Protein AF-A0A7S1K906-F1 (afdb_monomer)

Nearest PDB structures (foldseek):
  8roz-assembly1_C  TM=7.924E-01  e=3.271E-05  Homo sapiens
  8hfo-assembly1_A  TM=4.153E-01  e=8.050E+00  Mycolicibacterium smegmatis MC2 155

Radius of gyration: 13.47 Å; Cα contacts (8 Å, |Δi|>4): 154; chains: 1; bounding box: 33×33×30 Å

Structure (mmCIF, N/CA/C/O backbone):
data_AF-A0A7S1K906-F1
#
_entry.id   AF-A0A7S1K906-F1
#
loop_
_atom_site.group_PDB
_atom_site.id
_atom_site.type_symbol
_atom_site.label_atom_id
_atom_site.label_alt_id
_atom_site.label_comp_id
_atom_site.label_asym_id
_atom_site.label_entity_id
_atom_site.label_seq_id
_atom_site.pdbx_PDB_ins_code
_atom_site.Cartn_x
_atom_site.Cartn_y
_atom_site.Cartn_z
_atom_site.occupancy
_atom_site.B_iso_or_equiv
_atom_site.auth_seq_id
_atom_site.auth_comp_id
_atom_site.auth_asym_id
_atom_site.auth_atom_id
_atom_site.pdbx_PDB_model_num
ATOM 1 N N . THR A 1 1 ? 17.612 -0.551 9.482 1.00 47.38 1 THR A N 1
ATOM 2 C CA . THR A 1 1 ? 17.749 -0.021 8.111 1.00 47.38 1 THR A CA 1
ATOM 3 C C . THR A 1 1 ? 16.970 1.270 8.043 1.00 47.38 1 THR A C 1
ATOM 5 O O . THR A 1 1 ? 15.861 1.312 8.554 1.00 47.38 1 THR A O 1
ATOM 8 N N . ASP A 1 2 ? 17.588 2.355 7.589 1.00 47.97 2 ASP A N 1
ATOM 9 C CA . ASP A 1 2 ? 17.037 3.704 7.738 1.00 47.97 2 ASP A CA 1
ATOM 10 C C . ASP A 1 2 ? 16.133 4.056 6.546 1.00 47.97 2 ASP A C 1
ATOM 12 O O . ASP A 1 2 ? 16.608 4.355 5.455 1.00 47.97 2 ASP A O 1
ATOM 16 N N . HIS A 1 3 ? 14.819 3.964 6.746 1.00 58.03 3 HIS A N 1
ATOM 17 C CA . HIS A 1 3 ? 13.791 4.125 5.709 1.00 58.03 3 HIS A CA 1
ATOM 18 C C . HIS A 1 3 ? 13.361 5.592 5.533 1.00 58.03 3 HIS A C 1
ATOM 20 O O . HIS A 1 3 ? 12.167 5.897 5.500 1.00 58.03 3 HIS A O 1
ATOM 26 N N . ARG A 1 4 ? 14.325 6.521 5.467 1.00 56.59 4 ARG A N 1
ATOM 27 C CA . ARG A 1 4 ? 14.070 7.980 5.473 1.00 56.59 4 ARG A CA 1
ATOM 28 C C . ARG A 1 4 ? 13.136 8.451 4.358 1.00 56.59 4 ARG A C 1
ATOM 30 O O . ARG A 1 4 ? 12.458 9.455 4.544 1.00 56.59 4 ARG A O 1
ATOM 37 N N . GLU A 1 5 ? 13.105 7.737 3.240 1.00 60.72 5 GLU A N 1
ATOM 38 C CA . GLU A 1 5 ? 12.384 8.123 2.021 1.00 60.72 5 GLU A CA 1
ATOM 39 C C . GLU A 1 5 ? 10.903 7.715 2.024 1.0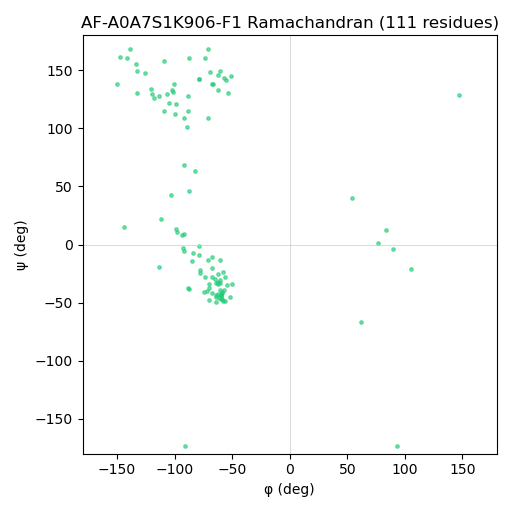0 60.72 5 GLU A C 1
ATOM 41 O O . GLU A 1 5 ? 10.110 8.247 1.256 1.00 60.72 5 GLU A O 1
ATOM 46 N N . LEU A 1 6 ? 10.497 6.831 2.941 1.00 64.44 6 LEU A N 1
ATOM 47 C CA . LEU A 1 6 ? 9.093 6.466 3.152 1.00 64.44 6 LEU A CA 1
ATOM 48 C C . LEU A 1 6 ? 8.446 7.215 4.331 1.00 64.44 6 LEU A C 1
ATOM 50 O O . LEU A 1 6 ? 7.378 6.835 4.812 1.00 64.44 6 LEU A O 1
ATOM 54 N N . LYS A 1 7 ? 9.094 8.275 4.831 1.00 65.88 7 LYS A N 1
ATOM 55 C CA . LYS A 1 7 ? 8.547 9.122 5.900 1.00 65.88 7 LYS A CA 1
ATOM 56 C C . LYS A 1 7 ? 7.189 9.706 5.497 1.00 65.88 7 LYS A C 1
ATOM 58 O O . LYS A 1 7 ? 6.989 10.082 4.348 1.00 65.88 7 LYS A O 1
ATOM 63 N N . GLY A 1 8 ? 6.291 9.809 6.475 1.00 71.69 8 GLY A N 1
ATOM 64 C CA . GLY A 1 8 ? 4.964 10.412 6.318 1.00 71.69 8 GLY A CA 1
ATOM 65 C C . GLY A 1 8 ? 3.816 9.406 6.272 1.00 71.69 8 GLY A C 1
ATOM 66 O O . GLY A 1 8 ? 2.699 9.784 6.598 1.00 71.69 8 GLY A O 1
ATOM 67 N N . TRP A 1 9 ? 4.076 8.133 5.948 1.00 83.12 9 TRP A N 1
ATOM 68 C CA . TRP A 1 9 ? 3.045 7.091 5.988 1.00 83.12 9 TRP A CA 1
ATOM 69 C C . TRP A 1 9 ? 3.191 6.220 7.245 1.00 83.12 9 TRP A C 1
ATOM 71 O O . TRP A 1 9 ? 4.310 5.801 7.569 1.00 83.12 9 TRP A O 1
ATOM 81 N N . PRO A 1 10 ? 2.094 5.944 7.974 1.00 88.19 10 PRO A N 1
ATOM 82 C CA . PRO A 1 10 ? 2.113 5.043 9.121 1.00 88.19 10 PRO A CA 1
ATOM 83 C C . PRO A 1 10 ? 2.507 3.618 8.712 1.00 88.19 10 PRO A C 1
ATOM 85 O O . PRO A 1 10 ? 2.176 3.138 7.629 1.00 88.19 10 PRO A O 1
ATOM 88 N N . ARG A 1 11 ? 3.220 2.927 9.605 1.00 87.81 11 ARG A N 1
ATOM 89 C CA . ARG A 1 11 ? 3.625 1.528 9.423 1.00 87.81 11 ARG A CA 1
ATOM 90 C C . ARG A 1 11 ? 2.711 0.602 10.208 1.00 87.81 11 ARG A C 1
ATOM 92 O O . ARG A 1 11 ? 2.407 0.890 11.365 1.00 87.81 11 ARG A O 1
ATOM 99 N N . ILE A 1 12 ? 2.341 -0.517 9.601 1.00 91.56 12 ILE A N 1
ATOM 100 C CA . ILE A 1 12 ? 1.660 -1.624 10.272 1.00 91.56 12 ILE A CA 1
ATOM 101 C C . ILE A 1 12 ? 2.606 -2.815 10.404 1.00 91.56 12 ILE A C 1
ATOM 103 O O . ILE A 1 12 ? 3.601 -2.923 9.693 1.00 91.56 12 ILE A O 1
ATOM 107 N N . SER A 1 13 ? 2.320 -3.702 11.351 1.00 92.06 13 SER A N 1
ATOM 108 C CA . SER A 1 13 ? 3.083 -4.943 11.500 1.00 92.06 13 SER A CA 1
ATOM 109 C C . SER A 1 13 ? 2.500 -6.058 10.620 1.00 92.06 13 SER A C 1
ATOM 111 O O . SER A 1 13 ? 1.311 -6.008 10.291 1.00 92.06 13 SER A O 1
ATOM 113 N N . PRO A 1 14 ?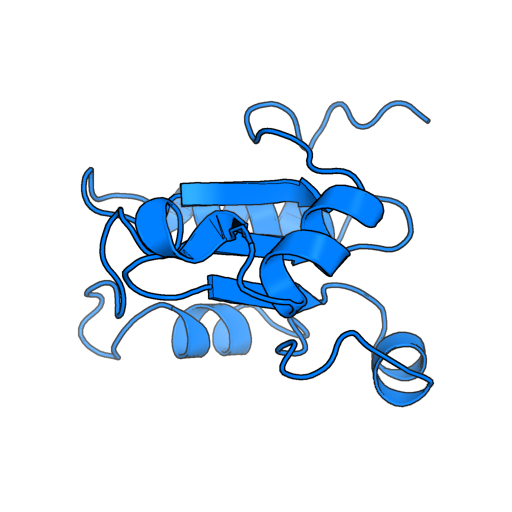 3.266 -7.124 10.321 1.00 92.06 14 PRO A N 1
ATOM 114 C CA . PRO A 1 14 ? 2.713 -8.330 9.704 1.00 92.06 14 PRO A CA 1
ATOM 115 C C . PRO A 1 14 ? 1.537 -8.928 10.482 1.00 92.06 14 PRO A C 1
ATOM 117 O O . PRO A 1 14 ? 0.586 -9.412 9.877 1.00 92.06 14 PRO A O 1
ATOM 120 N N . GLN A 1 15 ? 1.567 -8.841 11.818 1.00 95.00 15 GLN A N 1
ATOM 121 C CA . GLN A 1 15 ? 0.456 -9.278 12.663 1.00 95.00 15 GLN A CA 1
ATOM 122 C C . GLN A 1 15 ? -0.802 -8.440 12.407 1.00 95.00 15 GLN A C 1
ATOM 124 O O . GLN A 1 15 ? -1.875 -8.993 12.206 1.00 95.00 15 GLN A O 1
ATOM 129 N N . THR A 1 16 ? -0.657 -7.116 12.329 1.00 95.00 16 THR A N 1
ATOM 130 C CA . THR A 1 16 ? -1.763 -6.208 11.996 1.00 95.00 16 THR A CA 1
ATOM 131 C C . THR A 1 16 ? -2.354 -6.532 10.626 1.00 95.00 16 THR A C 1
ATOM 133 O O . THR A 1 16 ? -3.571 -6.582 10.491 1.00 95.00 16 THR A O 1
ATOM 136 N N . MET A 1 17 ? -1.517 -6.800 9.617 1.00 94.62 17 MET A N 1
ATOM 137 C CA . MET A 1 17 ? -2.009 -7.206 8.297 1.00 94.62 17 MET A CA 1
ATOM 138 C C . MET A 1 17 ? -2.774 -8.533 8.366 1.00 94.62 17 MET A C 1
ATOM 140 O O . MET A 1 17 ? -3.839 -8.654 7.771 1.00 94.62 17 MET A O 1
ATOM 144 N N . LEU A 1 18 ? -2.277 -9.517 9.120 1.00 94.81 18 LEU A N 1
ATOM 145 C CA . LEU A 1 18 ? -2.973 -10.789 9.313 1.00 94.81 18 LEU A CA 1
ATOM 146 C C . LEU A 1 18 ? -4.352 -10.602 9.965 1.00 94.81 18 LEU A C 1
ATOM 148 O O . LEU A 1 18 ? -5.308 -11.273 9.584 1.00 94.81 18 LEU A O 1
ATOM 152 N N . ASP A 1 19 ? -4.460 -9.697 10.929 1.00 95.38 19 ASP A N 1
ATOM 153 C CA . ASP A 1 19 ? -5.720 -9.390 11.605 1.00 95.38 19 ASP A CA 1
ATOM 154 C C . ASP A 1 19 ? -6.694 -8.647 10.663 1.00 95.38 19 ASP A C 1
ATOM 156 O O . ASP A 1 19 ? -7.893 -8.925 10.675 1.00 95.38 19 ASP A O 1
ATOM 160 N N . VAL A 1 20 ? -6.190 -7.796 9.755 1.00 93.62 20 VAL A N 1
ATOM 161 C CA . VAL A 1 20 ? -6.984 -7.214 8.652 1.00 93.62 20 VAL A CA 1
ATOM 162 C C . VAL A 1 20 ? -7.521 -8.307 7.722 1.00 93.62 20 VAL A C 1
ATOM 164 O O . VAL A 1 20 ? -8.714 -8.308 7.423 1.00 93.62 20 VAL A O 1
ATOM 167 N N . LEU A 1 21 ? -6.686 -9.273 7.318 1.00 92.75 21 LEU A N 1
ATOM 168 C CA . LEU A 1 21 ? -7.107 -10.400 6.469 1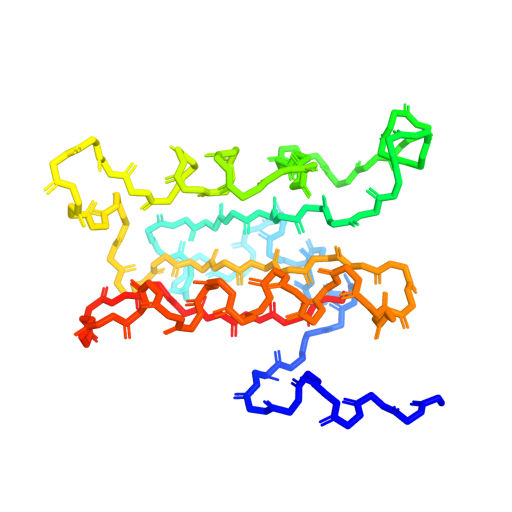.00 92.75 21 LEU A CA 1
ATOM 169 C C . LEU A 1 21 ? -8.204 -11.252 7.132 1.00 92.75 21 LEU A C 1
ATOM 171 O O . LEU A 1 21 ? -9.077 -11.779 6.447 1.00 92.75 21 LEU A O 1
ATOM 175 N N . LYS A 1 22 ? -8.179 -11.376 8.464 1.00 93.81 22 LYS A N 1
ATOM 176 C CA . LYS A 1 22 ? -9.197 -12.095 9.250 1.00 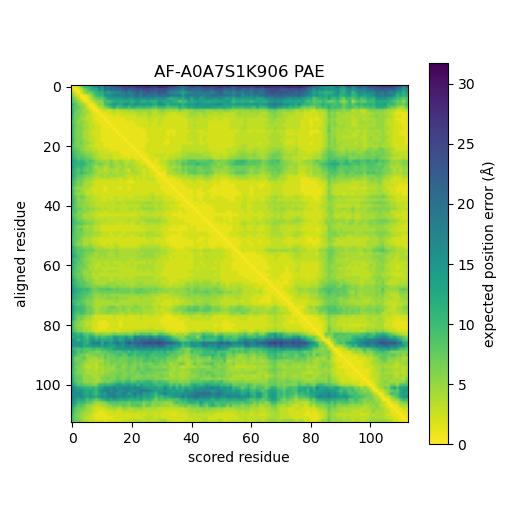93.81 22 LYS A CA 1
ATOM 177 C C . LYS A 1 22 ? -10.487 -11.299 9.467 1.00 93.81 22 LYS A C 1
ATOM 179 O O . LYS A 1 22 ? -11.462 -11.867 9.949 1.00 93.81 22 LYS A O 1
ATOM 184 N N . GLY A 1 23 ? -10.508 -10.014 9.110 1.00 92.50 23 GLY A N 1
ATOM 185 C CA . GLY A 1 23 ? -11.668 -9.140 9.290 1.00 92.50 23 GLY A CA 1
ATOM 186 C C . GLY A 1 23 ? -11.789 -8.516 10.684 1.00 92.50 23 GLY A C 1
ATOM 187 O O . GLY A 1 23 ? -12.815 -7.912 10.983 1.00 92.50 23 GLY A O 1
ATOM 188 N N . GLU A 1 24 ? -10.748 -8.585 11.521 1.00 93.62 24 GLU A N 1
ATOM 189 C CA . GLU A 1 24 ? -10.751 -8.039 12.894 1.00 93.62 24 GLU A CA 1
ATOM 190 C C . GLU A 1 24 ? -10.821 -6.496 12.930 1.00 93.62 24 GLU A C 1
ATOM 192 O O . GLU A 1 24 ? -11.044 -5.896 13.978 1.00 93.6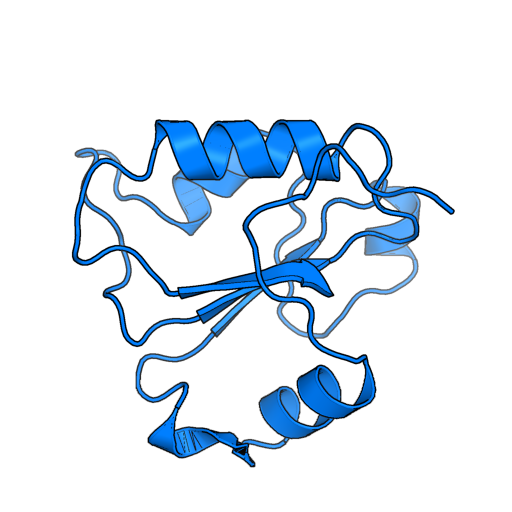2 24 GLU A O 1
ATOM 197 N N . TYR A 1 25 ? -10.647 -5.845 11.774 1.00 89.19 25 TYR A N 1
ATOM 198 C CA . TYR A 1 25 ? -10.704 -4.392 11.591 1.00 89.19 25 TYR A CA 1
ATOM 199 C C . TYR A 1 25 ? -11.918 -3.928 10.773 1.00 89.19 25 TYR A C 1
ATOM 201 O O . TYR A 1 25 ? -11.873 -2.841 10.203 1.00 89.19 25 TYR A O 1
ATOM 209 N N . GLY A 1 26 ? -12.996 -4.717 10.694 1.00 86.62 26 GLY A N 1
ATOM 210 C CA . GLY A 1 26 ? -14.154 -4.433 9.830 1.00 86.62 26 GLY A CA 1
ATOM 211 C C . GLY A 1 26 ? -14.734 -3.015 9.946 1.00 86.62 26 GLY A C 1
ATOM 212 O O . GLY A 1 26 ? -15.133 -2.441 8.938 1.00 86.62 26 GLY A O 1
ATOM 213 N N . ASP A 1 27 ? -14.701 -2.413 11.138 1.00 85.12 27 ASP A N 1
ATOM 214 C CA . ASP A 1 27 ? -15.162 -1.033 11.352 1.00 85.12 27 ASP A CA 1
ATOM 215 C C . ASP A 1 27 ? -14.193 0.030 10.794 1.00 85.12 27 ASP A C 1
ATOM 217 O O . ASP A 1 27 ? -14.607 1.132 10.444 1.00 85.12 27 ASP A O 1
ATOM 221 N N . VAL A 1 28 ? -12.895 -0.285 10.720 1.00 81.50 28 VAL A N 1
ATOM 222 C CA . VAL A 1 28 ? -11.825 0.615 10.249 1.00 81.50 28 VAL A CA 1
ATOM 223 C C . VAL A 1 28 ? -11.631 0.508 8.737 1.00 81.50 28 VAL A C 1
ATOM 225 O O . VAL A 1 28 ? -11.384 1.516 8.084 1.00 81.50 28 VAL A O 1
ATOM 228 N N . VAL A 1 29 ? -11.752 -0.700 8.182 1.00 85.69 29 VAL A N 1
ATOM 229 C CA . VAL A 1 29 ? -11.671 -0.986 6.738 1.00 85.69 29 VAL A CA 1
ATOM 230 C C . VAL A 1 29 ? -13.062 -1.226 6.148 1.00 85.69 29 VAL A C 1
ATOM 232 O O . VAL A 1 29 ? -13.268 -2.159 5.374 1.00 85.69 29 VAL A O 1
ATOM 235 N N . SER A 1 30 ? -1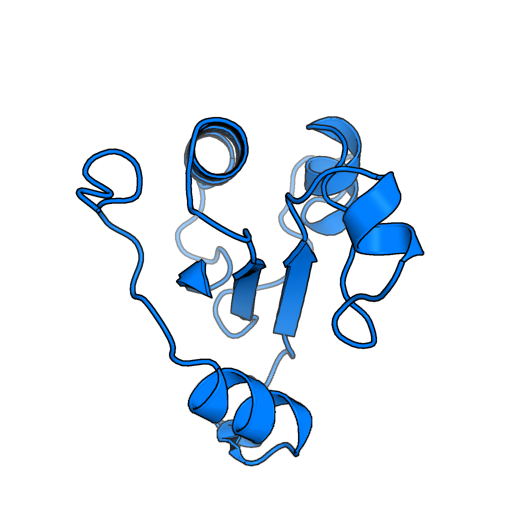4.040 -0.406 6.537 1.00 86.50 30 SER A N 1
ATOM 236 C CA . SER A 1 30 ? -15.459 -0.586 6.190 1.00 86.50 30 SER A CA 1
ATOM 237 C C . SER A 1 30 ? -15.728 -0.553 4.677 1.00 86.50 30 SER A C 1
ATOM 239 O O . SER A 1 30 ? -16.612 -1.257 4.190 1.00 86.50 30 SER A O 1
ATOM 241 N N . GLU A 1 31 ? -14.928 0.203 3.917 1.00 89.81 31 GLU A N 1
ATOM 242 C CA . GLU A 1 31 ? -14.941 0.237 2.443 1.00 89.81 31 GLU A CA 1
ATOM 243 C C . GLU A 1 31 ? -13.924 -0.735 1.810 1.00 89.81 31 GLU A C 1
ATOM 245 O O . GLU A 1 31 ? -13.712 -0.739 0.595 1.00 89.81 31 GLU A O 1
ATOM 250 N N . GLY A 1 32 ? -13.292 -1.580 2.623 1.00 92.44 32 GLY A N 1
ATOM 251 C CA . GLY A 1 32 ? -12.312 -2.581 2.220 1.00 92.44 32 GLY A CA 1
ATOM 252 C C . GLY A 1 32 ? -10.862 -2.103 2.286 1.00 92.44 32 GLY A C 1
ATOM 253 O O . GLY A 1 32 ? -10.537 -1.018 2.773 1.00 92.44 32 GLY A O 1
ATOM 254 N N . TYR A 1 33 ? -9.971 -2.957 1.790 1.00 94.50 33 TYR A N 1
ATOM 255 C CA . TYR A 1 33 ? -8.548 -2.668 1.687 1.00 94.50 33 TYR A CA 1
ATOM 256 C C . TYR A 1 33 ? -7.960 -3.223 0.390 1.00 94.50 33 TYR A C 1
ATOM 258 O O . TYR A 1 33 ? -8.506 -4.141 -0.224 1.00 94.50 33 TYR A O 1
ATOM 266 N N . MET A 1 34 ? -6.805 -2.688 0.014 1.00 94.88 34 MET A N 1
ATOM 267 C CA . MET A 1 34 ? -6.002 -3.119 -1.118 1.00 94.88 34 MET A CA 1
ATOM 268 C C . MET A 1 34 ? -4.548 -3.260 -0.686 1.00 94.88 34 MET A C 1
ATOM 270 O O . MET A 1 34 ? -3.968 -2.336 -0.116 1.00 94.88 34 MET A O 1
ATOM 274 N N . VAL A 1 35 ? -3.937 -4.399 -1.006 1.00 95.19 35 VAL A N 1
ATOM 275 C CA . VAL A 1 35 ? -2.495 -4.596 -0.836 1.00 95.19 35 VAL A CA 1
ATOM 276 C C . VAL A 1 35 ? -1.809 -4.379 -2.180 1.00 95.19 35 VAL A C 1
ATOM 278 O O . VAL A 1 35 ? -2.107 -5.075 -3.149 1.00 95.19 35 VAL A O 1
ATOM 281 N N . LEU A 1 36 ? -0.884 -3.426 -2.236 1.00 93.56 36 LEU A N 1
ATOM 282 C CA . LEU A 1 36 ? 0.006 -3.202 -3.370 1.00 93.56 36 LEU A CA 1
ATOM 283 C C . LEU A 1 36 ? 1.362 -3.839 -3.066 1.00 93.56 36 LEU A C 1
ATOM 285 O O . LEU A 1 36 ? 2.086 -3.371 -2.187 1.00 93.56 36 LEU A O 1
ATOM 289 N N . ASP A 1 37 ? 1.717 -4.894 -3.793 1.00 93.38 37 ASP A N 1
ATOM 290 C CA . ASP A 1 37 ? 3.010 -5.564 -3.654 1.00 93.38 37 ASP A CA 1
ATOM 291 C C . ASP A 1 37 ? 4.022 -4.964 -4.639 1.00 93.38 37 ASP A C 1
ATOM 293 O O . ASP A 1 37 ? 3.932 -5.163 -5.853 1.00 93.38 37 ASP A O 1
ATOM 297 N N . ALA A 1 38 ? 4.990 -4.210 -4.118 1.00 90.06 38 ALA A N 1
ATOM 298 C CA . ALA A 1 38 ? 6.015 -3.532 -4.912 1.00 90.06 38 ALA A CA 1
ATOM 299 C C . ALA A 1 38 ? 7.299 -4.365 -5.108 1.00 90.06 38 ALA A C 1
ATOM 301 O O . ALA A 1 38 ? 8.305 -3.831 -5.594 1.00 90.06 38 ALA A O 1
ATOM 302 N N . ARG A 1 39 ? 7.306 -5.650 -4.725 1.00 89.44 39 ARG A N 1
ATOM 303 C CA . ARG A 1 39 ? 8.461 -6.552 -4.879 1.00 89.44 39 ARG A CA 1
ATOM 304 C C . ARG A 1 39 ? 8.723 -6.929 -6.339 1.00 89.44 39 ARG A C 1
ATOM 306 O O . ARG A 1 39 ? 7.945 -6.622 -7.259 1.00 89.44 39 ARG A O 1
ATOM 313 N N . TRP A 1 40 ? 9.879 -7.534 -6.605 1.00 87.25 40 TRP A N 1
ATOM 314 C CA . TRP A 1 40 ? 10.218 -8.052 -7.932 1.00 87.25 40 TRP A CA 1
ATOM 315 C C . TRP A 1 40 ? 9.215 -9.116 -8.377 1.00 87.25 40 TRP A C 1
ATOM 317 O O . TRP A 1 40 ? 8.645 -9.829 -7.557 1.00 87.25 40 TRP A O 1
ATOM 327 N N . THR A 1 41 ? 8.993 -9.223 -9.690 1.00 90.75 41 THR A N 1
ATOM 328 C CA . THR A 1 41 ? 8.016 -10.162 -10.266 1.00 90.75 41 THR A CA 1
ATOM 329 C C . THR A 1 41 ? 8.225 -11.584 -9.763 1.00 90.75 41 THR A C 1
ATOM 331 O O . THR A 1 41 ? 7.277 -12.206 -9.307 1.00 90.75 41 THR A O 1
ATOM 334 N N . ALA A 1 42 ? 9.474 -12.056 -9.737 1.00 91.12 42 ALA A 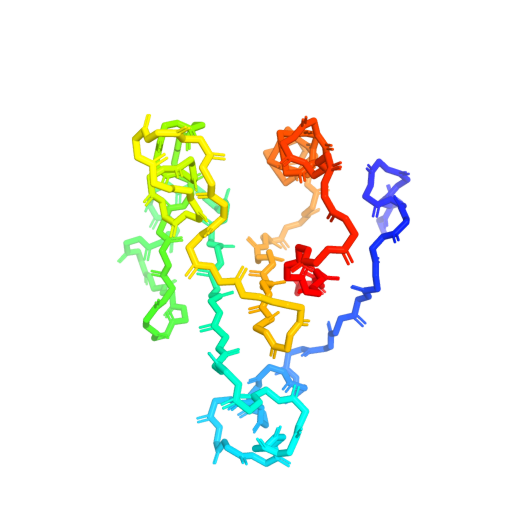N 1
ATOM 335 C CA . ALA A 1 42 ? 9.797 -13.393 -9.249 1.00 91.12 42 ALA A CA 1
ATOM 336 C C . ALA A 1 42 ? 9.438 -13.606 -7.764 1.00 91.12 42 ALA A C 1
ATOM 338 O O . ALA A 1 42 ? 9.079 -14.712 -7.379 1.00 91.12 42 ALA A O 1
ATOM 339 N N . GLU A 1 43 ? 9.512 -12.567 -6.927 1.00 91.50 43 GLU A N 1
ATOM 340 C CA . GLU A 1 43 ? 9.118 -12.656 -5.515 1.00 91.50 43 GLU A CA 1
ATOM 341 C C . GLU A 1 43 ? 7.598 -12.698 -5.356 1.00 91.50 43 GLU A C 1
ATOM 343 O O . GLU A 1 43 ? 7.090 -13.466 -4.544 1.00 91.50 43 GLU A O 1
ATOM 348 N N . TYR A 1 44 ? 6.876 -11.888 -6.136 1.00 93.06 44 TYR A N 1
ATOM 349 C CA . TYR A 1 44 ? 5.416 -11.903 -6.157 1.00 93.06 44 TYR A CA 1
ATOM 350 C C . TYR A 1 44 ? 4.898 -13.254 -6.668 1.00 93.06 44 TYR A C 1
ATOM 352 O O . TYR A 1 44 ? 4.089 -13.901 -6.005 1.00 93.06 44 TYR A O 1
ATOM 360 N N . GLU A 1 45 ? 5.412 -13.732 -7.802 1.00 94.00 45 GLU A N 1
ATOM 361 C CA . GLU A 1 45 ? 5.062 -15.034 -8.386 1.00 94.00 45 GLU A CA 1
ATOM 362 C C . GLU A 1 45 ? 5.479 -16.212 -7.495 1.00 94.00 45 GLU A C 1
ATOM 364 O O . GLU A 1 45 ? 4.783 -17.224 -7.444 1.00 94.00 45 GLU A O 1
ATOM 369 N N . GLY A 1 46 ? 6.586 -16.074 -6.759 1.00 94.38 46 GLY A N 1
ATOM 370 C CA . GLY A 1 46 ? 7.049 -17.062 -5.784 1.00 94.38 46 GLY A CA 1
ATOM 371 C C . GLY A 1 46 ? 6.187 -17.152 -4.520 1.00 94.38 46 GLY A C 1
ATOM 372 O O . GLY A 1 46 ? 6.326 -18.110 -3.760 1.00 94.38 46 GLY A O 1
ATOM 373 N N . GLY A 1 47 ? 5.298 -16.182 -4.296 1.00 93.44 47 GLY A N 1
ATOM 374 C CA . GLY A 1 47 ? 4.355 -16.148 -3.184 1.00 93.44 47 GLY A CA 1
ATOM 375 C C . GLY A 1 47 ? 4.086 -14.722 -2.708 1.00 93.44 47 GLY A C 1
ATOM 376 O O . GLY A 1 47 ? 5.006 -13.966 -2.390 1.00 93.44 47 GLY A O 1
ATOM 377 N N . HIS A 1 48 ? 2.812 -14.356 -2.611 1.00 94.12 48 HIS A N 1
ATOM 378 C CA . HIS A 1 48 ? 2.360 -13.033 -2.183 1.00 94.12 48 HIS A CA 1
ATOM 379 C C . HIS A 1 48 ? 1.148 -13.136 -1.253 1.00 94.12 48 HIS A C 1
ATOM 381 O O . HIS A 1 48 ? 0.551 -14.202 -1.098 1.00 94.12 48 HIS A O 1
ATOM 387 N N . ILE A 1 49 ? 0.810 -12.017 -0.608 1.00 94.50 49 ILE A N 1
ATOM 388 C CA . ILE A 1 49 ? -0.397 -11.901 0.216 1.00 94.50 49 ILE A CA 1
ATOM 389 C C . ILE A 1 49 ? -1.616 -12.119 -0.681 1.00 94.50 49 ILE A C 1
ATOM 391 O O . ILE A 1 49 ? -1.706 -11.529 -1.754 1.00 94.50 49 ILE A O 1
ATOM 395 N N . GLU A 1 50 ? -2.554 -12.955 -0.242 1.00 92.25 50 GLU A N 1
ATOM 396 C CA . GLU A 1 50 ? -3.770 -13.249 -0.998 1.00 92.25 50 GLU A CA 1
ATOM 397 C C . GLU A 1 50 ? -4.513 -11.960 -1.388 1.00 92.25 50 GLU A C 1
ATOM 399 O O . GLU A 1 50 ? -4.730 -11.074 -0.562 1.00 92.25 50 GLU A O 1
ATOM 404 N N . GLY A 1 51 ? -4.866 -11.840 -2.672 1.00 92.75 51 GLY A N 1
ATOM 405 C CA . GLY A 1 51 ? -5.550 -10.663 -3.215 1.00 92.75 51 GLY A CA 1
ATOM 406 C C . GLY A 1 51 ? -4.662 -9.433 -3.443 1.00 92.75 51 GLY A C 1
ATOM 407 O O . GLY A 1 51 ? -5.169 -8.411 -3.904 1.00 92.75 51 GLY A O 1
ATOM 408 N N . ALA A 1 52 ? -3.355 -9.500 -3.165 1.00 95.31 52 ALA A N 1
ATOM 409 C CA . ALA A 1 52 ? -2.449 -8.392 -3.446 1.00 95.31 52 ALA A CA 1
ATOM 410 C C . ALA A 1 52 ? -2.297 -8.147 -4.953 1.00 95.31 52 ALA A C 1
ATOM 412 O O . ALA A 1 52 ? -2.123 -9.079 -5.740 1.00 95.31 52 ALA A O 1
ATOM 413 N N . ILE A 1 53 ? -2.287 -6.876 -5.349 1.00 95.25 53 ILE A N 1
ATOM 414 C CA . ILE A 1 53 ? -2.012 -6.444 -6.719 1.00 95.25 53 ILE A CA 1
ATOM 415 C C . ILE A 1 53 ? -0.507 -6.258 -6.873 1.00 95.25 53 ILE A C 1
ATOM 417 O O . ILE A 1 53 ? 0.121 -5.531 -6.099 1.00 95.25 53 ILE A O 1
ATOM 421 N N . HIS A 1 54 ? 0.077 -6.878 -7.899 1.00 94.06 54 HIS A N 1
ATOM 422 C CA . HIS A 1 54 ? 1.483 -6.657 -8.219 1.00 94.06 54 HIS A CA 1
ATOM 423 C C . HIS A 1 54 ? 1.691 -5.260 -8.804 1.00 94.06 54 HIS A C 1
ATOM 425 O O . HIS A 1 54 ? 1.337 -4.975 -9.949 1.00 94.06 54 HIS A O 1
ATOM 431 N N . ALA A 1 55 ? 2.312 -4.387 -8.022 1.00 90.56 55 ALA A N 1
ATOM 432 C CA . ALA A 1 55 ? 2.597 -3.008 -8.374 1.00 90.56 55 ALA A CA 1
ATOM 433 C C . ALA A 1 55 ? 3.884 -2.925 -9.226 1.00 90.56 55 ALA A C 1
ATOM 435 O O . ALA A 1 55 ? 4.930 -2.398 -8.829 1.00 90.56 55 ALA A O 1
ATOM 436 N N . SER A 1 56 ? 3.831 -3.547 -10.406 1.00 86.94 56 SER A N 1
ATOM 437 C CA . SER A 1 56 ? 4.958 -3.677 -11.341 1.00 86.94 56 SER A CA 1
ATOM 438 C C . SER A 1 56 ? 5.235 -2.407 -12.142 1.00 86.94 56 SER A C 1
ATOM 440 O O . SER A 1 56 ? 6.364 -2.194 -12.584 1.00 86.94 56 SER A O 1
ATOM 442 N N . SER A 1 57 ? 4.226 -1.553 -12.312 1.00 85.88 57 SER A N 1
ATOM 443 C CA . SER A 1 57 ? 4.321 -0.318 -13.082 1.00 85.88 57 SER A CA 1
ATOM 444 C C . SER A 1 57 ? 3.427 0.781 -12.505 1.00 85.88 57 SER A C 1
ATOM 446 O O . SER A 1 57 ? 2.475 0.512 -11.767 1.00 85.88 57 SER A O 1
ATOM 448 N N . LYS A 1 58 ? 3.720 2.031 -12.882 1.00 82.62 58 LYS A N 1
ATOM 449 C CA . LYS A 1 58 ? 2.886 3.195 -12.547 1.00 82.62 58 LYS A CA 1
ATOM 450 C C . LYS A 1 58 ? 1.461 3.045 -13.083 1.00 82.62 58 LYS A C 1
ATOM 452 O O . LYS A 1 58 ? 0.509 3.371 -12.387 1.00 82.62 58 LYS A O 1
ATOM 457 N N . GLU A 1 59 ? 1.327 2.526 -14.303 1.00 87.12 59 GLU A N 1
ATOM 458 C CA . GLU A 1 59 ? 0.037 2.327 -14.967 1.00 87.12 59 GLU A CA 1
ATOM 459 C C . GLU A 1 59 ? -0.820 1.308 -14.215 1.00 87.12 59 GLU A C 1
ATOM 461 O O . GLU A 1 59 ? -1.971 1.591 -13.915 1.00 87.12 59 GLU A O 1
ATOM 466 N N . THR A 1 60 ? -0.234 0.192 -13.772 1.00 89.38 60 THR A N 1
ATOM 467 C CA . THR A 1 60 ? -0.948 -0.815 -12.971 1.00 89.38 60 THR A CA 1
ATOM 468 C C . THR A 1 60 ? -1.503 -0.234 -11.671 1.00 89.38 60 THR A C 1
ATOM 470 O O . THR A 1 60 ? -2.631 -0.535 -11.291 1.00 89.38 60 THR A O 1
ATOM 473 N N . VAL A 1 61 ? -0.734 0.616 -10.986 1.00 87.38 61 VAL A N 1
ATOM 474 C CA . VAL A 1 61 ? -1.195 1.271 -9.751 1.00 87.38 61 VAL A CA 1
ATOM 475 C C . VAL A 1 61 ? -2.245 2.334 -10.041 1.00 87.38 61 VAL A C 1
ATOM 477 O O . VAL A 1 61 ? -3.246 2.407 -9.328 1.00 87.38 61 VAL A O 1
ATOM 480 N N . ARG A 1 62 ? -2.065 3.108 -11.116 1.00 86.50 62 ARG A N 1
ATOM 481 C CA . ARG A 1 62 ? -3.063 4.075 -11.569 1.00 86.50 62 ARG A CA 1
ATOM 482 C C . ARG A 1 62 ? -4.393 3.383 -11.871 1.00 86.50 62 ARG A C 1
ATOM 484 O O . ARG A 1 62 ? -5.430 3.794 -11.364 1.00 86.50 62 ARG A O 1
ATOM 491 N N . ASP A 1 63 ? -4.354 2.296 -12.624 1.00 89.69 63 ASP A N 1
ATOM 492 C CA . ASP A 1 63 ? -5.538 1.524 -12.986 1.00 89.69 63 ASP A CA 1
ATOM 493 C C . ASP A 1 63 ? -6.162 0.823 -11.781 1.00 89.69 63 ASP A C 1
ATOM 495 O O . ASP A 1 63 ? -7.372 0.608 -11.764 1.00 89.69 63 ASP A O 1
ATOM 499 N N . ALA A 1 64 ? -5.389 0.472 -10.753 1.00 90.25 64 ALA A N 1
ATOM 500 C CA . ALA A 1 64 ? -5.929 -0.127 -9.536 1.00 90.25 64 ALA A CA 1
ATOM 501 C C . ALA A 1 64 ? -6.751 0.875 -8.710 1.00 90.25 64 ALA A C 1
ATOM 503 O O . ALA A 1 64 ? -7.785 0.500 -8.154 1.00 90.25 64 ALA A O 1
ATOM 504 N N . LEU A 1 65 ? -6.323 2.138 -8.658 1.00 87.81 65 LEU A N 1
ATOM 505 C CA . LEU A 1 65 ? -6.804 3.125 -7.685 1.00 87.81 65 LEU A CA 1
ATOM 506 C C . LEU A 1 65 ? -7.608 4.287 -8.290 1.00 87.81 65 LEU A C 1
ATOM 508 O O . LEU A 1 65 ? -8.389 4.902 -7.568 1.00 87.81 65 LEU A O 1
ATOM 512 N N . TRP A 1 66 ? -7.499 4.554 -9.595 1.00 87.19 66 TRP A N 1
ATOM 513 C CA . TRP A 1 66 ? -8.218 5.633 -10.281 1.00 87.19 66 TRP A CA 1
ATOM 514 C C . TRP A 1 66 ? -9.004 5.127 -11.483 1.00 87.19 66 TRP A C 1
ATOM 516 O O . TRP A 1 66 ? -8.628 4.179 -12.175 1.00 87.19 66 TRP A O 1
ATOM 526 N N . HIS A 1 67 ? -10.133 5.774 -11.743 1.00 87.44 67 HIS A N 1
ATOM 527 C CA . HIS A 1 67 ? -10.848 5.614 -12.999 1.00 87.44 67 HIS A CA 1
ATOM 528 C C . HIS A 1 67 ? -10.108 6.338 -14.143 1.00 87.44 67 HIS A C 1
ATOM 530 O O . HIS A 1 67 ? -9.325 7.257 -13.895 1.00 87.44 67 HIS A O 1
ATOM 536 N N . PRO A 1 68 ? -10.384 5.985 -15.415 1.00 86.00 68 PRO A N 1
ATOM 537 C CA . PRO A 1 68 ? -9.782 6.660 -16.570 1.00 86.00 68 PRO A CA 1
ATOM 538 C C . PRO A 1 68 ? -10.055 8.171 -16.639 1.00 86.00 68 PRO A C 1
ATOM 540 O O . PRO A 1 68 ? -9.285 8.905 -17.251 1.00 86.00 68 PRO A O 1
ATOM 543 N N . ASP A 1 69 ? -11.139 8.634 -16.009 1.00 86.00 69 ASP A N 1
ATOM 544 C CA . ASP A 1 69 ? -11.511 10.050 -15.890 1.00 86.00 69 ASP A CA 1
ATOM 545 C C . ASP A 1 69 ? -10.724 10.803 -14.795 1.00 86.00 69 ASP A C 1
ATOM 547 O O . ASP A 1 69 ? -10.906 12.006 -14.632 1.00 86.00 69 ASP A O 1
ATOM 551 N N . GLY A 1 70 ? -9.832 10.115 -14.073 1.00 79.25 70 GLY A N 1
ATOM 552 C CA . GLY A 1 70 ? -8.965 10.687 -13.046 1.00 79.25 70 GLY A CA 1
ATOM 553 C C . GLY A 1 70 ? -9.553 10.694 -11.636 1.00 79.25 70 GLY A C 1
ATOM 554 O O . GLY A 1 70 ? -8.834 11.061 -10.711 1.00 79.25 70 GLY A O 1
ATOM 555 N N . ARG A 1 71 ? -10.806 10.265 -11.421 1.00 83.50 71 ARG A N 1
ATOM 556 C CA . ARG A 1 71 ? -11.374 10.212 -10.062 1.00 83.50 71 ARG A CA 1
ATOM 557 C C . ARG A 1 71 ? -10.880 8.975 -9.292 1.00 83.50 71 ARG A C 1
ATOM 559 O O . ARG A 1 71 ? -10.766 7.902 -9.902 1.00 83.50 71 ARG A O 1
ATOM 566 N N . PRO A 1 72 ? -10.619 9.077 -7.975 1.00 84.25 72 PRO A N 1
ATOM 567 C CA . PRO A 1 72 ? -10.333 7.911 -7.143 1.00 84.25 72 PRO A CA 1
ATOM 568 C C . PRO A 1 72 ? -11.461 6.874 -7.237 1.00 84.25 72 PRO A C 1
ATOM 570 O O . PRO A 1 72 ? -12.642 7.220 -7.309 1.00 84.25 72 PRO A O 1
ATOM 573 N N . LYS A 1 73 ? -11.102 5.590 -7.258 1.00 89.00 73 LYS A N 1
ATOM 574 C CA . LYS A 1 73 ? -12.062 4.471 -7.238 1.00 89.00 73 LYS A CA 1
ATOM 575 C C . LYS A 1 73 ? -12.636 4.208 -5.852 1.00 89.00 73 LYS A C 1
ATOM 577 O O . LYS A 1 73 ? -13.692 3.592 -5.741 1.00 89.00 73 LYS A O 1
ATOM 582 N N . TYR A 1 74 ? -11.923 4.649 -4.824 1.00 90.00 74 TYR A N 1
ATOM 583 C CA . TYR A 1 74 ? -12.226 4.371 -3.431 1.00 90.00 74 TYR A CA 1
ATOM 584 C C . TYR A 1 74 ? -12.163 5.659 -2.616 1.00 90.00 74 TYR A C 1
ATOM 586 O O . TYR A 1 74 ? -11.390 6.556 -2.955 1.00 90.00 74 TYR A O 1
ATOM 594 N N . GLY A 1 75 ? -12.975 5.728 -1.563 1.00 85.75 75 GLY A N 1
ATOM 595 C CA . GLY A 1 75 ? -13.005 6.854 -0.640 1.00 85.75 75 GLY A CA 1
ATOM 596 C C . GLY A 1 75 ? -12.052 6.674 0.537 1.00 85.75 75 GLY A C 1
ATOM 597 O O . GLY A 1 75 ? -11.289 5.708 0.637 1.00 85.75 75 GLY A O 1
ATOM 598 N N . LYS A 1 76 ? -12.131 7.610 1.479 1.00 82.69 76 LYS A N 1
ATOM 599 C CA . LYS A 1 76 ? -11.220 7.727 2.622 1.00 82.69 76 LYS A CA 1
ATOM 600 C C . LYS A 1 76 ? -11.225 6.542 3.592 1.00 82.69 76 LYS A C 1
ATOM 602 O O . LYS A 1 76 ? -10.237 6.334 4.303 1.00 82.69 76 LYS A O 1
ATOM 607 N N . GLN A 1 77 ? -12.326 5.790 3.650 1.00 84.88 77 GLN A N 1
ATOM 608 C CA . GLN A 1 77 ? -12.457 4.605 4.509 1.00 84.88 77 GLN A CA 1
ATOM 609 C C . GLN A 1 77 ? -11.881 3.340 3.863 1.00 84.88 77 GLN A C 1
ATOM 611 O O . GLN A 1 77 ? -11.777 2.306 4.523 1.00 84.88 77 GLN A O 1
ATOM 616 N N . HIS A 1 78 ? -11.488 3.405 2.590 1.00 91.31 78 HIS A N 1
ATOM 617 C CA . HIS A 1 78 ? -10.704 2.350 1.976 1.00 91.31 78 HIS A CA 1
ATOM 618 C C . HIS A 1 78 ? -9.241 2.482 2.399 1.00 91.31 78 HIS A C 1
ATOM 620 O O . HIS A 1 78 ? -8.706 3.589 2.527 1.00 91.31 78 HIS A O 1
ATOM 626 N N . VAL A 1 79 ? -8.578 1.349 2.615 1.00 91.88 79 VAL A N 1
ATOM 627 C CA . VAL A 1 79 ? -7.188 1.319 3.083 1.00 91.88 79 VAL A CA 1
ATOM 628 C C . VAL A 1 79 ? -6.262 0.748 2.019 1.00 91.88 79 VAL A C 1
ATOM 630 O O . VAL A 1 79 ? -6.460 -0.360 1.537 1.00 91.88 79 VAL A O 1
ATOM 633 N N . VAL A 1 80 ? -5.193 1.470 1.697 1.00 92.31 80 VAL A N 1
ATOM 634 C CA . VAL A 1 80 ? -4.129 1.006 0.802 1.00 92.31 80 VAL A CA 1
ATOM 635 C C . VAL A 1 80 ? -2.900 0.640 1.626 1.00 92.31 80 VAL A C 1
ATOM 637 O O . VAL A 1 80 ? -2.336 1.474 2.335 1.00 92.31 80 VAL A O 1
ATOM 640 N N . VAL A 1 81 ? -2.461 -0.611 1.513 1.00 92.56 81 VAL A N 1
ATOM 641 C CA . VAL A 1 81 ? -1.262 -1.136 2.170 1.00 92.56 81 VAL A CA 1
ATOM 642 C C . VAL A 1 81 ? -0.185 -1.378 1.120 1.00 92.56 81 VAL A C 1
ATOM 644 O O . VAL A 1 81 ? -0.327 -2.247 0.263 1.00 92.56 81 VAL A O 1
ATOM 647 N N . LEU A 1 82 ? 0.913 -0.632 1.192 1.00 91.44 82 LEU A N 1
ATOM 648 C CA . LEU A 1 82 ? 2.083 -0.846 0.345 1.00 91.44 82 LEU A CA 1
ATOM 649 C C . LEU A 1 82 ? 3.023 -1.856 1.013 1.00 91.44 82 LEU A C 1
ATOM 651 O O . LEU A 1 82 ? 3.596 -1.561 2.062 1.00 91.44 82 LEU A O 1
ATOM 655 N N . HIS A 1 83 ? 3.204 -3.020 0.391 1.00 90.00 83 HIS A N 1
ATOM 656 C CA . HIS A 1 83 ? 4.115 -4.070 0.842 1.00 90.00 83 HIS A CA 1
ATOM 657 C C . HIS A 1 83 ? 5.418 -4.068 0.031 1.00 90.00 83 HIS A C 1
ATOM 659 O O . HIS A 1 83 ? 5.409 -4.046 -1.204 1.00 90.00 83 HIS A O 1
ATOM 665 N N . CYS A 1 84 ? 6.558 -4.111 0.724 1.00 82.00 84 CYS A N 1
ATOM 666 C CA . CYS A 1 84 ? 7.873 -4.243 0.103 1.00 82.00 84 CYS A CA 1
ATOM 667 C C . CYS A 1 84 ? 8.843 -4.975 1.039 1.00 82.00 84 CYS A C 1
ATOM 669 O O . CYS A 1 84 ? 8.908 -4.655 2.220 1.00 82.00 84 CYS A O 1
ATOM 671 N N . GLU A 1 85 ? 9.652 -5.895 0.503 1.00 68.19 85 GLU A N 1
ATOM 672 C CA . GLU A 1 85 ? 10.552 -6.754 1.290 1.00 68.19 85 GLU A CA 1
ATOM 673 C C . GLU A 1 85 ? 11.540 -5.950 2.162 1.00 68.19 85 GLU A C 1
ATOM 675 O O . GLU A 1 85 ? 11.760 -6.289 3.322 1.00 68.19 85 GLU A O 1
ATOM 680 N N . PHE A 1 86 ? 12.087 -4.833 1.647 1.00 61.22 86 PHE A N 1
ATOM 681 C CA . PHE A 1 86 ? 13.064 -4.010 2.383 1.00 61.22 86 PHE A CA 1
ATOM 682 C C . PHE A 1 86 ? 12.965 -2.488 2.174 1.00 61.22 86 PHE A C 1
ATOM 684 O O . PHE A 1 86 ? 13.864 -1.754 2.593 1.00 61.22 86 PHE A O 1
ATOM 691 N N . SER A 1 87 ? 11.857 -1.972 1.623 1.00 57.91 87 SER A N 1
ATOM 692 C CA . SER A 1 87 ? 11.593 -0.519 1.517 1.00 57.91 87 SER A CA 1
ATOM 693 C C . SER A 1 87 ? 12.716 0.276 0.817 1.00 57.91 87 SER A C 1
ATOM 695 O O . SER A 1 87 ? 13.076 1.364 1.269 1.00 57.91 87 SER A O 1
ATOM 697 N N . GLN A 1 88 ? 13.314 -0.261 -0.250 1.00 63.06 88 GLN A N 1
ATOM 698 C CA . GLN A 1 88 ? 14.397 0.411 -0.980 1.00 63.06 88 GLN A CA 1
ATOM 699 C C . GLN A 1 88 ? 13.953 0.667 -2.425 1.00 63.06 88 GLN A C 1
ATOM 701 O O . GLN A 1 88 ? 13.492 -0.237 -3.114 1.00 63.06 88 GLN A O 1
ATOM 706 N N . VAL A 1 89 ? 14.045 1.915 -2.876 1.00 65.56 89 VAL A N 1
ATOM 707 C CA . VAL A 1 89 ? 13.796 2.391 -4.252 1.00 65.56 89 VAL A CA 1
ATOM 708 C C . VAL A 1 89 ? 12.376 2.197 -4.810 1.00 65.56 89 VAL A C 1
ATOM 710 O O . VAL A 1 89 ? 11.691 3.190 -5.034 1.00 65.56 89 VAL A O 1
ATOM 713 N N . ARG A 1 90 ? 11.887 0.971 -5.044 1.00 71.88 90 ARG A N 1
ATOM 714 C CA . ARG A 1 90 ? 10.581 0.754 -5.709 1.00 71.88 90 ARG A CA 1
ATOM 715 C C . ARG A 1 90 ? 9.405 1.218 -4.863 1.00 71.88 90 ARG A C 1
ATOM 717 O O . ARG A 1 90 ? 8.512 1.876 -5.381 1.00 71.88 90 ARG A O 1
ATOM 724 N N . ALA A 1 91 ? 9.442 0.946 -3.560 1.00 71.69 91 ALA A N 1
ATOM 725 C CA . ALA A 1 91 ? 8.439 1.459 -2.631 1.00 71.69 91 ALA A CA 1
ATOM 726 C C . ALA A 1 91 ? 8.447 2.995 -2.562 1.00 71.69 91 ALA A C 1
ATOM 728 O O . ALA A 1 91 ? 7.393 3.596 -2.414 1.00 71.69 91 ALA A O 1
ATOM 729 N N . VAL A 1 92 ? 9.620 3.629 -2.690 1.00 74.62 92 VAL A N 1
ATOM 730 C CA . VAL A 1 92 ? 9.748 5.096 -2.686 1.00 74.62 92 VAL A CA 1
ATOM 731 C C . VAL A 1 92 ? 9.158 5.679 -3.961 1.00 74.62 92 VAL A C 1
ATOM 733 O O . VAL A 1 92 ? 8.332 6.575 -3.872 1.00 74.62 92 VAL A O 1
ATOM 736 N N . ALA A 1 93 ? 9.503 5.118 -5.125 1.00 76.31 93 ALA A N 1
ATOM 737 C CA . ALA A 1 93 ? 8.898 5.514 -6.392 1.00 76.31 93 ALA A CA 1
ATOM 738 C C . ALA A 1 93 ? 7.371 5.367 -6.332 1.00 76.31 93 ALA A C 1
ATOM 740 O O . ALA A 1 93 ? 6.657 6.315 -6.621 1.00 76.31 93 ALA A O 1
ATOM 741 N N . MET A 1 94 ? 6.871 4.222 -5.857 1.00 77.50 94 MET A N 1
ATOM 742 C CA . MET A 1 94 ? 5.434 3.984 -5.688 1.00 77.50 94 MET A CA 1
ATOM 743 C C . MET A 1 94 ? 4.784 4.977 -4.729 1.00 77.50 94 MET A C 1
ATOM 745 O O . MET A 1 94 ? 3.709 5.485 -5.023 1.00 77.50 94 MET A O 1
ATOM 749 N N . LYS A 1 95 ? 5.433 5.276 -3.600 1.00 78.81 95 LYS A N 1
ATOM 750 C CA . LYS A 1 95 ? 4.963 6.288 -2.653 1.00 78.81 95 LYS A CA 1
ATOM 751 C C . LYS A 1 95 ? 4.868 7.659 -3.319 1.00 78.81 95 LYS A C 1
ATOM 753 O O . LYS A 1 95 ? 3.842 8.304 -3.158 1.00 78.81 95 LYS A O 1
ATOM 758 N N . THR A 1 96 ? 5.892 8.080 -4.062 1.00 79.44 96 THR A N 1
ATOM 759 C CA . THR A 1 96 ? 5.884 9.358 -4.786 1.00 79.44 96 THR A CA 1
ATOM 760 C C . THR A 1 96 ? 4.724 9.421 -5.770 1.00 79.44 96 THR A C 1
ATOM 762 O O . THR A 1 96 ? 3.965 10.378 -5.710 1.00 79.44 96 THR A O 1
ATOM 765 N N . GLU A 1 97 ? 4.495 8.378 -6.574 1.00 77.56 97 GLU A N 1
ATOM 766 C CA . GLU A 1 97 ? 3.328 8.360 -7.470 1.00 77.56 97 GLU A CA 1
ATOM 767 C C . GLU A 1 97 ? 2.008 8.462 -6.696 1.00 77.56 97 GLU A C 1
ATOM 769 O O . GLU A 1 97 ? 1.117 9.216 -7.067 1.00 77.56 97 GLU A O 1
ATOM 774 N N . LEU A 1 98 ? 1.877 7.711 -5.599 1.00 78.00 98 LEU A N 1
ATOM 775 C CA . LEU A 1 98 ? 0.675 7.713 -4.765 1.00 78.00 98 LEU A CA 1
ATOM 776 C C . LEU A 1 98 ? 0.463 9.046 -4.031 1.00 78.00 98 LEU A C 1
ATOM 778 O O . LEU A 1 98 ? -0.645 9.289 -3.563 1.00 78.00 98 LEU A O 1
ATOM 782 N N . GLU A 1 99 ? 1.501 9.866 -3.867 1.00 79.31 99 GLU A N 1
ATOM 783 C CA . GLU A 1 99 ? 1.429 11.225 -3.315 1.00 79.31 99 GLU A CA 1
ATOM 784 C C . GLU A 1 99 ? 1.143 12.270 -4.398 1.00 79.31 99 GLU A C 1
ATOM 786 O O . GLU A 1 99 ? 0.363 13.179 -4.149 1.00 79.31 99 GLU A O 1
ATOM 791 N N . GLU A 1 100 ? 1.710 12.134 -5.600 1.00 74.88 100 GLU A N 1
ATOM 792 C CA . GLU A 1 100 ? 1.410 13.018 -6.739 1.00 74.88 100 GLU A CA 1
ATOM 793 C C . GLU A 1 100 ? -0.040 12.887 -7.211 1.00 74.88 100 GLU A C 1
ATOM 795 O O . GLU A 1 100 ? -0.615 13.839 -7.724 1.00 74.88 100 GLU A O 1
ATOM 800 N N . LEU A 1 101 ? -0.632 11.708 -7.038 1.00 69.06 101 LEU A N 1
ATOM 801 C CA . LEU A 1 101 ? -2.013 11.436 -7.426 1.00 69.06 101 LEU A CA 1
ATOM 802 C C . LEU A 1 101 ? -3.022 11.676 -6.283 1.00 69.06 101 LEU A C 1
ATOM 804 O O . LEU A 1 101 ? -4.229 11.520 -6.481 1.00 69.06 101 LEU A O 1
ATOM 808 N N . ASP A 1 102 ? -2.538 12.035 -5.092 1.00 70.62 102 ASP A N 1
ATOM 809 C CA . ASP A 1 102 ? -3.338 12.366 -3.908 1.00 70.62 102 ASP A CA 1
ATOM 810 C C . ASP A 1 102 ? -3.614 13.869 -3.845 1.00 70.62 102 ASP A C 1
ATOM 812 O O . ASP A 1 102 ? -3.079 14.604 -3.016 1.00 70.62 102 ASP A O 1
ATOM 816 N N . GLU A 1 103 ? -4.430 14.333 -4.787 1.00 63.69 103 GLU A N 1
ATOM 817 C CA . GLU A 1 103 ? -4.866 15.731 -4.851 1.00 63.69 103 GLU A CA 1
ATOM 818 C C . GLU A 1 103 ? -6.185 15.972 -4.089 1.00 63.69 103 GLU A C 1
ATOM 820 O O . GLU A 1 103 ? -6.619 17.119 -3.959 1.00 63.69 103 GLU A O 1
ATOM 825 N N . ASP A 1 104 ? -6.824 14.913 -3.568 1.00 65.19 104 ASP A N 1
ATOM 826 C CA . ASP A 1 104 ? -8.166 14.957 -2.980 1.00 65.19 104 ASP A CA 1
ATOM 827 C C . ASP A 1 104 ? -8.174 14.523 -1.505 1.00 65.19 104 ASP A C 1
ATOM 829 O O . ASP A 1 104 ? -7.712 13.450 -1.130 1.00 65.19 104 ASP A O 1
ATOM 833 N N . SER A 1 105 ? -8.780 15.344 -0.648 1.00 62.84 105 SER A N 1
ATOM 834 C CA . SER A 1 105 ? -8.944 15.070 0.786 1.00 62.84 105 SER A CA 1
ATOM 835 C C . SER A 1 105 ? -9.754 13.806 1.123 1.00 62.84 105 SER A C 1
ATOM 837 O O . SER A 1 105 ? -9.754 13.384 2.289 1.00 62.84 105 SER A O 1
ATOM 839 N N . ASP A 1 106 ? -10.453 13.237 0.137 1.00 70.50 106 ASP A N 1
ATOM 840 C CA . ASP A 1 106 ? -11.251 12.011 0.256 1.00 70.50 106 ASP A CA 1
ATOM 841 C C . ASP A 1 106 ? -10.513 10.745 -0.227 1.00 70.50 106 ASP A C 1
ATOM 843 O O . ASP A 1 106 ? -11.109 9.678 -0.374 1.00 70.50 106 ASP A O 1
ATOM 847 N N . TYR A 1 107 ? -9.205 10.844 -0.474 1.00 75.38 107 TYR A N 1
ATOM 848 C CA . TYR A 1 107 ? -8.375 9.729 -0.917 1.00 75.38 107 TYR A CA 1
ATOM 849 C C . TYR A 1 107 ? -8.178 8.648 0.180 1.00 75.38 107 TYR A C 1
ATOM 851 O O . TYR A 1 107 ? -8.126 8.980 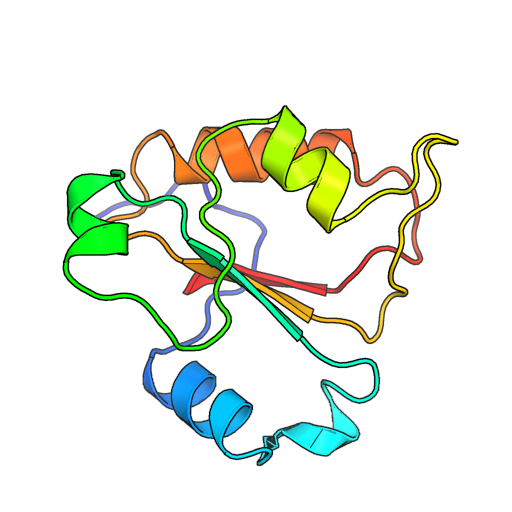1.372 1.00 75.38 107 TYR A O 1
ATOM 859 N N . PRO A 1 108 ? -8.032 7.353 -0.190 1.00 81.31 108 PRO A N 1
ATOM 860 C CA . PRO A 1 108 ? -7.820 6.242 0.741 1.00 81.31 108 PRO A CA 1
ATOM 861 C C . PRO A 1 108 ? -6.692 6.451 1.755 1.00 81.31 108 PRO A C 1
ATOM 863 O O . PRO A 1 108 ? -5.622 6.981 1.439 1.00 81.31 108 PRO A O 1
ATOM 866 N N . SER A 1 109 ? -6.890 5.933 2.968 1.00 86.81 109 SER A N 1
ATOM 867 C CA . SER A 1 109 ? -5.850 5.921 4.004 1.00 86.81 109 SER A CA 1
ATOM 868 C C . SER A 1 109 ? -4.702 4.986 3.612 1.00 86.81 109 SER A C 1
ATOM 870 O O . SER A 1 109 ? -4.936 3.885 3.117 1.00 86.81 109 SER A O 1
ATOM 872 N N . LYS A 1 110 ? -3.448 5.396 3.844 1.00 88.44 110 LYS A N 1
ATOM 873 C CA . LYS A 1 110 ? -2.261 4.704 3.308 1.00 88.44 110 LYS A CA 1
ATOM 874 C C . LYS A 1 110 ? -1.333 4.214 4.410 1.00 88.44 110 LYS A C 1
ATOM 876 O O . LYS A 1 110 ? -0.984 4.977 5.310 1.00 88.44 110 LYS A O 1
ATOM 881 N N . TYR A 1 111 ? -0.890 2.967 4.304 1.00 89.50 111 TYR A N 1
ATOM 882 C CA . TYR A 1 111 ? 0.007 2.329 5.26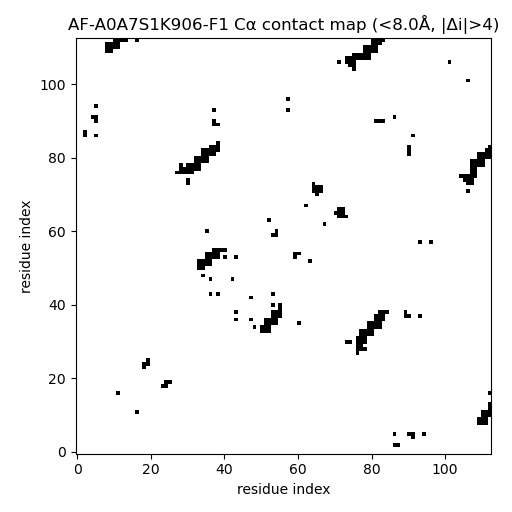3 1.00 89.50 111 TYR A CA 1
ATOM 883 C C . TYR A 1 111 ? 1.138 1.592 4.555 1.00 89.50 111 TYR A C 1
ATOM 885 O O . TYR A 1 111 ? 1.010 1.161 3.411 1.00 89.50 111 TYR A O 1
ATOM 893 N N . ILE A 1 112 ? 2.250 1.427 5.262 1.00 89.06 112 ILE A N 1
ATOM 894 C CA . ILE A 1 112 ? 3.374 0.600 4.822 1.00 89.06 112 ILE A CA 1
ATOM 895 C C . ILE A 1 112 ? 3.390 -0.678 5.654 1.00 89.06 112 ILE A C 1
ATOM 897 O O . ILE A 1 112 ? 3.366 -0.600 6.887 1.00 89.06 112 ILE A O 1
ATOM 901 N N . LEU A 1 113 ? 3.464 -1.818 4.968 1.00 87.75 113 LEU A N 1
ATOM 902 C CA . LEU A 1 113 ? 3.737 -3.129 5.551 1.00 87.75 113 LEU A CA 1
ATOM 903 C C . LEU A 1 113 ? 5.221 -3.482 5.410 1.00 87.75 113 LEU A C 1
ATOM 905 O O . LEU A 1 113 ? 5.673 -3.675 4.255 1.00 87.75 113 LEU A O 1
#

Foldseek 3Di:
DDLPLLPPAAADDPVRVVCLVVCVCCVQLVVHEEEEEQEDPCVVVVDDDPRHQDCPDLVSVCVVFADPVLHGPDWASYEYEYEDPPNPDRVSVVVVSVVVSPPDPGGYRYYYD

InterPro domains:
  IPR000751 M-phase inducer phosphatase [PR00716] (12-32)
  IPR000751 M-phase inducer phosphatase [PR00716] (76-96)
  IPR000751 M-phase inducer phosphatase [PR00716] (105-113)
  IPR001763 Rhodanese-like domain [PF00581] (32-95)
  IPR001763 Rhodanese-like domain [PS50206] (29-102)
  IPR001763 Rhodanese-like domain [SM00450] (18-113)
  IPR036873 Rhodanese-like domain superfamily [G3DSA:3.40.250.10] (1-113)
  IPR036873 Rhodanese-like domain superfamily [SSF52821] (7-104)

pLDDT: mean 83.79, std 11.26, range [47.38, 95.38]

Solvent-accessible surface area (backbone atoms only — not comparable to full-atom values): 6590 Å² total; per-residue (Å²): 134,87,57,73,78,58,66,92,53,54,72,54,50,74,67,56,53,52,38,49,76,73,49,78,40,50,86,68,36,66,70,36,72,46,39,36,33,40,49,57,69,70,53,46,76,73,56,66,66,88,87,46,45,72,42,81,43,72,63,57,47,44,62,71,46,30,43,98,89,67,48,67,70,51,46,46,48,17,34,38,32,43,33,39,95,76,63,64,66,52,46,39,55,51,48,50,53,59,52,75,70,54,83,51,98,51,47,49,42,58,34,36,73

Organism: NCBI:txid1169539

Secondary structure (DSSP, 8-state):
---GGGTTSPB--HHHHHHHHTTTTTTTSTT-EEEEE-S-HHHHHT---TT-EE--SHHHHHHHHB-TTS-BSS-TTSEEEEE-SS--SHHHHHHHHHHHT---TTPPEEEE-

Mean predicted aligned error: 5.54 Å

Sequence (113 aa):
TDHRELKGWPRISPQTMLDVLKGEYGDVVSEGYMVLDARWTAEYEGGHIEGAIHASSKETVRDALWHPDGRPKYGKQHVVVLHCEFSQVRAVAMKTELEELDEDSDYPSKYIL

=== Feature glossary ===
A reading guide for the features in this record.

Start from the sequence.

  · Sequence gives the chain of amino acids in standard one-letter code (A=alanine, C=cysteine, …, Y=tyrosine), read N→C. It is the only feature that is directly encoded by the gene; all structural features are derived from the folded form of this sequence.

Fold it, and you get atomic coordinates and the backbone conformation that goes with them.

  · Structure coordinates are given as an mmCIF _atom_site loop: one row per atom with element, residue name, chain id, sequence number, and x/y/z position in Å. Only the four main-chain atoms per residue are included here; side chains are omitted to keep the record compact.

  · Backbone dihedral angles. Every residue except chain termini has a φ (preceding-C → N → Cα → C) and a ψ (N → Cα → C → next-N). They are reported in degrees following the IUPAC sign convention. Secondary structure is essentially a statement about which (φ, ψ) basin each residue occupies.

  · Eight-state secondary structure (DSSP): H is the canonical α-helix, G the tighter 3₁₀-helix, I the wider π-helix; E/B are β-structure, T and S are turns and bends, and '-' is everything else. DSSP derives these from the pattern of main-chain N–H···O=C hydrogen bonds, not from the sequence.

  · SS3 is a coarse helix/strand/coil call (letters a/b/c) made by the P-SEA algorithm from inter-Cα distances and dihedrals. It is less detailed than DSSP but needs only Cα positions.

Summarize the fold with a handful of shape descriptors and a per-residue structural alphabet.

  · Radius of gyration (Rg) is the root-mean-square distance of Cα atoms from their centroid — a single number for overall size and compactness. A globular domain of N residues has Rg ≈ 2.2·N^0.38 Å; an extended or disordered chain has a much larger Rg. The Cα contact count is the number of residue pairs whose Cα atoms are within 8 Å and are more than four positions apart in sequence — a standard proxy for tertiary packing density. The bounding box is the smallest axis-aligned box enclosing all Cα atoms.

  · 3Di is Foldseek's structural alphabet. Each residue is assigned one of twenty discrete states based on how its Cα sits relative to its spatial (not sequential) neighbors. Aligning 3Di strings finds structural homologs roughly as well as full 3D superposition, but orders of magnitude faster.

  · Solvent-accessible surface area (SASA) is the area in Å² traced out by the centre of a 1.4 Å probe sphere (a water molecule) rolled over the protein's van der Waals surface (Shrake–Rupley / Lee–Richards construction). Buried residues have near-zero SASA; fully exposed residues can exceed 200 Å². The total SASA scales roughly with the number of surface residues.

Ask how reliable the model is.

  · For AlphaFold models, the B-factor field carries pLDDT — the model's own estimate of local accuracy on a 0–100 scale. Regions with pLDDT<50 should be treated as essentially unmodeled; they often correspond to intrinsically disordered segments.

  · For experimental (PDB) structures, the B-factor (temperature factor) quantifies the positional spread of each atom in the crystal — a combination of thermal vibration and static disorder — in units of Å². High B-factors mark flexible loops or poorly resolved regions; low B-factors mark the rigid, well-ordered core.

  · Predicted Aligned Error (PAE) is an AlphaFold confidence matrix: entry (i, j) is the expected error in the position of residue j, in ångströms, when the prediction is superimposed on the true structure at residue i. Low PAE within a block of residues means that block is internally rigid and well-predicted; high PAE between two blocks means their relative placement is uncertain even if each block individually is confident.

Place it in context: what it resembles, what it is annotated as, and how it looks.

  · Structural nearest neighbors (via Foldseek easy-search vs the PDB). Reported per hit: target PDB id, E-value, and alignment TM-score. A TM-score above ~0.5 is the conventional threshold for 'same fold'.

  · Functional annotations link the protein to curated databases. InterPro entries identify conserved domains and families by matching the sequence against member-database signatures (Pfam, PROSITE, CDD, …). Gene Ontology (GO) terms describe molecular function, biological process, and cellular component in a controlled vocabulary. CATH places the structure in a hierarchical fold classification (Class/Architecture/Topology/Homologous-superfamily). The organism is the source species.

  · The contact map is a binary N×N matrix image: pixel (i, j) is dark where Cα_i and Cα_j are within 8 Å and |i−j|>4. Because the |i−j|>4 filter removes local helical contacts, off-diagonal stripes parallel to the main diagonal indicate parallel β-sheets; stripes perpendicular to it indicate antiparallel β-sheets. The Ramachandran plot scatters every residue's (φ, ψ) pair against the sterically allowed regions. The PAE heatmap renders the predicted-aligned-error matrix.

  · Six rendered views show the 3D structure from the faces of a cube — i.e. along ±x, ±y, ±z. Rendering representation is drawn randomly per protein from cartoon (secondary-structure ribbons), sticks (backbone bonds), or molecular surface; coloring is either N→C rainbow (blue at the N-terminus through red at the C-terminus) or one color per chain.